Protein AF-A0A3M6TF50-F1 (afdb_monomer)

Radius of gyration: 15.39 Å; Cα contacts (8 Å, |Δi|>4): 229; chains: 1; bounding box: 36×43×37 Å

Mean predicted aligned error: 10.23 Å

pLDDT: mean 73.66, std 21.66, range [27.3, 96.19]

Solvent-accessible surface area (backbone atoms only — not comparable to full-atom values): 9732 Å² total; per-residue (Å²): 133,80,72,39,38,30,34,47,45,63,43,82,95,41,46,70,60,48,55,54,50,47,56,54,47,44,70,70,72,49,37,46,78,39,39,53,55,54,32,55,77,69,71,54,54,70,64,50,34,67,72,65,67,27,41,28,31,40,35,46,53,44,74,64,43,50,46,27,29,75,71,46,35,68,50,78,48,66,45,97,89,70,43,72,28,68,46,48,13,39,56,52,36,53,61,70,64,49,89,47,76,68,60,66,63,26,51,46,49,34,24,68,47,79,70,69,70,71,86,70,68,78,82,77,93,63,98,83,62,96,72,71,52,73,38,83,60,69,90,87,62,91,66,92,70,66,70,56,66,69,60,48,48,49,49,53,52,51,56,73,67,37,76,122

Sequence (164 aa):
MADKTTLLLFTKDQEENAEKLRTVLESEGEVFVLDLADIAIRGLSLKDEIRTGCDCTVLICSSEATRLINEEESYVFVTKGGQEVNFDGKVISNVLKEDDGKLRRKIIPVSFVELPSVLHGAGTRRKDRQSAISFEINQGEVTEVMLEGDILQSLIDAIKTVYK

Organism: Pocillopora damicornis (NCBI:txid46731)

Foldseek 3Di:
DAAFEEEEADDPVCQVVSVVLQVVQVVVVRYDYDYQQNCVVVVHDPLCCLPPVGLAYEYADDPVLVCCLVVQHKDWDAHPVRGIGIPGSVSVNVSVPPPPVLSVLRYAYEYQDPDDCVVVPDDDDPVDDPDHQYQHDDPPPPPDDDSPVVSSVVVSVSSVPRDD

Secondary structure (DSSP, 8-state):
-PPEEEEEE--GGGHHHHHHHHHHHHHTSSEEEEEHHHHHHHT--HHHIIIII-SEEEEEE-HHHHHHHHTT-EEEEE-TTS-EEEEEHHHHHHHHHS--TTGGGTEEEEESS---GGGG-SS---TT----EE----TT--SS--S-HHHHHHHHHHHHH---

Nearest PDB structures (foldseek):
  3s5p-assembly1_A  TM=6.385E-01  e=1.322E-01  Giardia lamblia ATCC 50803
  5v56-assembly1_B  TM=4.578E-01  e=8.383E-02  Homo sapiens
  5w6m-assembly1_A  TM=4.028E-01  e=5.528E-01  Homo sapiens
  9c9r-assembly1_B  TM=4.106E-01  e=6.296E-01  Thermochaetoides thermophila
  8a7s-assembly1_A  TM=2.466E-01  e=3.201E+00  Chloroflexus aurantiacus J-10-fl

Structure (mmCIF, N/CA/C/O backbone):
data_AF-A0A3M6TF50-F1
#
_entry.id   AF-A0A3M6TF50-F1
#
loop_
_atom_site.group_PDB
_atom_site.id
_atom_site.type_symbol
_atom_site.label_atom_id
_atom_site.label_alt_id
_atom_site.label_comp_id
_atom_site.label_asym_id
_atom_site.label_entity_id
_atom_site.label_seq_id
_atom_site.pdbx_PDB_ins_code
_atom_site.Cartn_x
_atom_site.Cartn_y
_atom_site.Cartn_z
_atom_site.occupancy
_atom_site.B_iso_or_equiv
_atom_site.auth_seq_id
_atom_site.auth_comp_id
_atom_site.auth_asym_id
_atom_site.auth_atom_id
_atom_site.pdbx_PDB_model_num
ATOM 1 N N . MET A 1 1 ? 4.826 -9.858 -20.966 1.00 53.28 1 MET A N 1
ATOM 2 C CA . MET A 1 1 ? 3.999 -10.149 -19.775 1.00 53.28 1 MET A CA 1
ATOM 3 C C . MET A 1 1 ? 2.877 -9.118 -19.739 1.00 53.28 1 MET A C 1
ATOM 5 O O . MET A 1 1 ? 2.977 -8.156 -20.485 1.00 53.28 1 MET A O 1
ATOM 9 N N . ALA A 1 2 ? 1.778 -9.350 -19.018 1.00 63.25 2 ALA A N 1
ATOM 10 C CA . ALA A 1 2 ? 0.761 -8.307 -18.843 1.00 63.25 2 ALA A CA 1
ATOM 11 C C . ALA A 1 2 ? 1.215 -7.361 -17.725 1.00 63.25 2 ALA A C 1
ATOM 13 O O . ALA A 1 2 ? 1.709 -7.857 -16.709 1.00 63.25 2 ALA A O 1
ATOM 14 N N . ASP A 1 3 ? 1.048 -6.053 -17.919 1.00 81.62 3 ASP A N 1
ATOM 15 C CA . ASP A 1 3 ? 1.389 -5.038 -16.918 1.00 81.62 3 ASP A CA 1
ATOM 16 C C . ASP A 1 3 ? 0.657 -5.328 -15.601 1.00 81.62 3 ASP A C 1
ATOM 18 O O . ASP A 1 3 ? -0.542 -5.626 -15.595 1.00 81.62 3 ASP A O 1
ATOM 22 N N . LYS A 1 4 ? 1.383 -5.272 -14.480 1.00 87.38 4 LYS A N 1
ATOM 23 C CA . LYS A 1 4 ? 0.836 -5.532 -13.144 1.00 87.38 4 LYS A CA 1
ATOM 24 C C . LYS A 1 4 ? 0.404 -4.234 -12.491 1.00 87.38 4 LYS A C 1
ATOM 26 O O . LYS A 1 4 ? 1.224 -3.346 -12.281 1.00 87.38 4 LYS A O 1
ATOM 31 N N . THR A 1 5 ? -0.865 -4.148 -12.108 1.00 92.94 5 THR A N 1
ATOM 32 C CA . THR A 1 5 ? -1.366 -3.020 -11.319 1.00 92.94 5 THR A CA 1
ATOM 33 C C . THR A 1 5 ? -1.137 -3.299 -9.836 1.00 92.94 5 THR A C 1
ATOM 35 O O . THR A 1 5 ? -1.715 -4.234 -9.278 1.00 92.94 5 THR A O 1
ATOM 38 N N . THR A 1 6 ? -0.301 -2.491 -9.191 1.00 93.25 6 THR A N 1
ATOM 39 C CA . THR A 1 6 ? 0.085 -2.654 -7.786 1.00 93.25 6 THR A CA 1
ATOM 40 C C . THR A 1 6 ? -0.399 -1.471 -6.964 1.00 93.25 6 THR A C 1
ATOM 42 O O . THR A 1 6 ? -0.041 -0.331 -7.239 1.00 93.25 6 THR A O 1
ATOM 45 N N . LEU A 1 7 ? -1.173 -1.750 -5.918 1.00 95.56 7 LEU A N 1
ATOM 46 C CA . LEU A 1 7 ? -1.557 -0.759 -4.920 1.00 95.56 7 LEU A CA 1
ATOM 47 C C . LEU A 1 7 ? -0.447 -0.604 -3.881 1.00 95.56 7 LEU A C 1
ATOM 49 O O . LEU A 1 7 ? -0.055 -1.587 -3.260 1.00 95.56 7 LEU A O 1
ATOM 53 N N . LEU A 1 8 ? 0.020 0.615 -3.650 1.00 95.56 8 LEU A N 1
ATOM 54 C CA . LEU A 1 8 ? 0.977 0.966 -2.615 1.00 95.56 8 LEU A CA 1
ATOM 55 C C . LEU A 1 8 ? 0.248 1.642 -1.448 1.00 95.56 8 LEU A C 1
ATOM 57 O O . LEU A 1 8 ? -0.280 2.747 -1.574 1.00 95.56 8 LEU A O 1
ATOM 61 N N . LEU A 1 9 ? 0.219 0.967 -0.300 1.00 94.19 9 LEU A N 1
ATOM 62 C CA . LEU A 1 9 ? -0.380 1.463 0.936 1.00 94.19 9 LEU A CA 1
ATOM 63 C C . LEU A 1 9 ? 0.707 1.933 1.894 1.00 94.19 9 LEU A C 1
ATOM 65 O O . LEU A 1 9 ? 1.619 1.175 2.221 1.00 94.19 9 LEU A O 1
ATOM 69 N N . PHE A 1 10 ? 0.582 3.167 2.376 1.00 94.38 10 PHE A N 1
ATOM 70 C CA . PHE A 1 10 ? 1.537 3.771 3.297 1.00 94.38 10 PHE A CA 1
ATOM 71 C C . PHE A 1 10 ? 0.869 4.814 4.196 1.00 94.38 10 PHE A C 1
ATOM 73 O O . PHE A 1 10 ? -0.131 5.431 3.828 1.00 94.38 10 PHE A O 1
ATOM 80 N N . THR A 1 11 ? 1.445 5.020 5.376 1.00 93.56 11 THR A N 1
ATOM 81 C CA . THR A 1 11 ? 1.114 6.115 6.294 1.00 93.56 11 THR A CA 1
ATOM 82 C C . THR A 1 11 ? 2.054 7.301 6.080 1.00 93.56 11 THR A C 1
ATOM 84 O O . THR A 1 11 ? 3.114 7.162 5.470 1.00 93.56 11 THR A O 1
ATOM 87 N N . LYS A 1 12 ? 1.688 8.486 6.586 1.00 94.44 12 LYS A N 1
ATOM 88 C CA . LYS A 1 12 ? 2.438 9.736 6.358 1.00 94.44 12 LYS A CA 1
ATOM 89 C C . LYS A 1 12 ? 3.926 9.640 6.708 1.00 94.44 12 LYS A C 1
ATOM 91 O O . LYS A 1 12 ? 4.749 10.214 6.002 1.00 94.44 12 LYS A O 1
ATOM 96 N N . ASP A 1 13 ? 4.277 8.913 7.766 1.00 90.00 13 ASP A N 1
ATOM 97 C CA . ASP A 1 13 ? 5.665 8.704 8.195 1.00 90.00 13 ASP A CA 1
ATOM 98 C C . ASP A 1 13 ? 6.512 7.907 7.186 1.00 90.00 13 ASP A C 1
ATOM 100 O O . ASP A 1 13 ? 7.735 7.963 7.244 1.00 90.00 13 ASP A O 1
ATOM 104 N N . GLN A 1 14 ? 5.878 7.201 6.245 1.00 90.12 14 GLN A N 1
ATOM 105 C CA . GLN A 1 14 ? 6.531 6.390 5.212 1.00 90.12 14 GLN A CA 1
ATOM 106 C C . GLN A 1 14 ? 6.456 7.001 3.811 1.00 90.12 14 GLN A C 1
ATOM 108 O O . GLN A 1 14 ? 6.871 6.367 2.844 1.00 90.12 14 GLN A O 1
ATOM 113 N N . GLU A 1 15 ? 5.952 8.226 3.674 1.00 92.06 15 GLU A N 1
ATOM 114 C CA . GLU A 1 15 ? 5.730 8.856 2.371 1.00 92.06 15 GLU A CA 1
ATOM 115 C C . GLU A 1 15 ? 7.000 8.940 1.511 1.00 92.06 15 GLU A C 1
ATOM 117 O O . GLU A 1 15 ? 6.964 8.620 0.329 1.00 92.06 15 GLU A O 1
ATOM 122 N N . GLU A 1 16 ? 8.144 9.309 2.092 1.00 88.88 16 GLU A N 1
ATOM 123 C CA . GLU A 1 16 ? 9.403 9.378 1.338 1.00 88.88 16 GLU A CA 1
ATOM 124 C C . GLU A 1 16 ? 9.850 7.999 0.827 1.00 88.88 16 GLU A C 1
ATOM 126 O O . GLU A 1 16 ? 10.322 7.870 -0.304 1.00 88.88 16 GLU A O 1
ATOM 131 N N . ASN A 1 17 ? 9.673 6.954 1.637 1.00 87.12 17 ASN A N 1
ATOM 132 C CA . ASN A 1 17 ? 9.980 5.584 1.233 1.00 87.12 17 ASN A CA 1
ATOM 133 C C . ASN A 1 17 ? 9.004 5.094 0.155 1.00 87.12 17 ASN A C 1
ATOM 135 O O . ASN A 1 17 ? 9.417 4.406 -0.778 1.00 87.12 17 ASN A O 1
ATOM 139 N N . ALA A 1 18 ? 7.733 5.493 0.243 1.00 90.75 18 ALA A N 1
ATOM 140 C CA . ALA A 1 18 ? 6.722 5.198 -0.763 1.00 90.75 18 ALA A CA 1
ATOM 141 C C . ALA A 1 18 ? 7.051 5.849 -2.116 1.00 90.75 18 ALA A C 1
ATOM 143 O O . ALA A 1 18 ? 6.992 5.172 -3.139 1.00 90.75 18 ALA A O 1
ATOM 144 N N . GLU A 1 19 ? 7.467 7.120 -2.132 1.00 89.94 19 GLU A N 1
ATOM 145 C CA . GLU A 1 19 ? 7.886 7.831 -3.352 1.00 89.94 19 GLU A CA 1
ATOM 146 C C . GLU A 1 19 ? 9.091 7.157 -4.026 1.00 89.94 19 GLU A C 1
ATOM 148 O O . GLU A 1 19 ? 9.101 6.941 -5.244 1.00 89.94 19 GLU A O 1
ATOM 153 N N . LYS A 1 20 ? 10.099 6.774 -3.230 1.00 86.94 20 LYS A N 1
ATOM 154 C CA . LYS A 1 20 ? 11.276 6.042 -3.722 1.00 86.94 20 LYS A CA 1
ATOM 155 C C . LYS A 1 20 ? 10.880 4.686 -4.295 1.00 86.94 20 LYS A C 1
ATOM 157 O O . LYS A 1 20 ? 11.264 4.366 -5.417 1.00 86.94 20 LYS A O 1
ATOM 162 N N . LEU A 1 21 ? 10.082 3.910 -3.559 1.00 86.62 21 LEU A N 1
ATOM 163 C CA . LEU A 1 21 ? 9.646 2.590 -4.004 1.00 86.62 21 LEU A CA 1
ATOM 164 C C . LEU A 1 21 ? 8.789 2.674 -5.272 1.00 86.62 21 LEU A C 1
ATOM 166 O O . LEU A 1 21 ? 9.008 1.897 -6.196 1.00 86.62 21 LEU A O 1
ATOM 170 N N . ARG A 1 22 ? 7.868 3.642 -5.352 1.00 90.44 22 ARG A N 1
ATOM 171 C CA . ARG A 1 22 ? 7.071 3.909 -6.556 1.00 90.44 22 ARG A CA 1
ATOM 172 C C . ARG A 1 22 ? 7.966 4.149 -7.767 1.00 90.44 22 ARG A C 1
ATOM 174 O O . ARG A 1 22 ? 7.804 3.468 -8.773 1.00 90.44 22 ARG A O 1
ATOM 181 N N . THR A 1 23 ? 8.937 5.055 -7.636 1.00 87.88 23 THR A N 1
ATOM 182 C CA . THR A 1 23 ? 9.879 5.398 -8.715 1.00 87.88 23 THR A CA 1
ATOM 183 C C . THR A 1 23 ? 10.605 4.157 -9.229 1.00 87.88 23 THR A C 1
ATO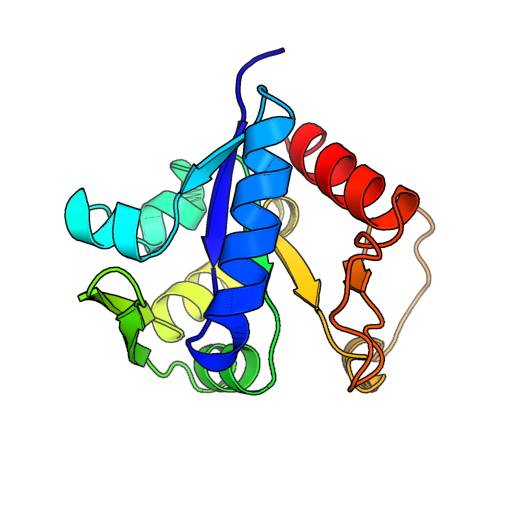M 185 O O . THR A 1 23 ? 10.713 3.955 -10.436 1.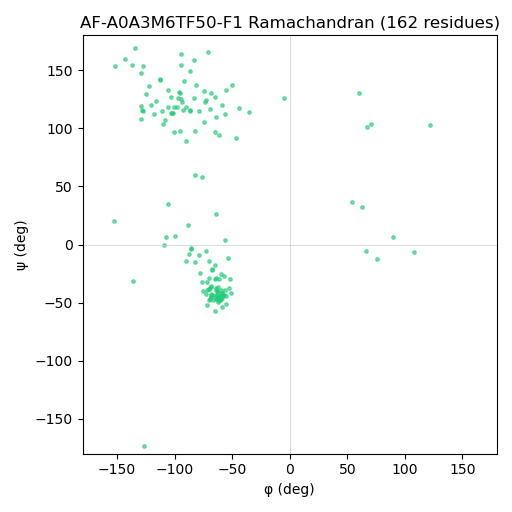00 87.88 23 THR A O 1
ATOM 188 N N . VAL A 1 24 ? 11.074 3.302 -8.318 1.00 84.50 24 VAL A N 1
ATOM 189 C CA . VAL A 1 24 ? 11.794 2.085 -8.697 1.00 84.50 24 VAL A CA 1
ATOM 190 C C . VAL A 1 24 ? 10.868 1.069 -9.372 1.00 84.50 24 VAL A C 1
ATOM 192 O O . VAL A 1 24 ? 11.208 0.562 -10.437 1.00 84.50 24 VAL A O 1
ATOM 195 N N . LEU A 1 25 ? 9.683 0.811 -8.812 1.00 85.50 25 LEU A N 1
ATOM 196 C CA . LEU A 1 25 ? 8.716 -0.121 -9.401 1.00 85.50 25 LEU A CA 1
ATOM 197 C C . LEU A 1 25 ? 8.282 0.312 -10.806 1.00 85.50 25 LEU A C 1
ATOM 199 O O . LEU A 1 25 ? 8.232 -0.514 -11.712 1.00 85.50 25 LEU A O 1
ATOM 203 N N . GLU A 1 26 ? 8.004 1.600 -11.006 1.00 86.25 26 GLU A N 1
ATOM 204 C CA . GLU A 1 26 ? 7.610 2.129 -12.315 1.00 86.25 26 GLU A CA 1
ATOM 205 C C . GLU A 1 26 ? 8.782 2.117 -13.318 1.00 86.25 26 GLU A C 1
ATOM 207 O O . GLU A 1 26 ? 8.559 1.940 -14.517 1.00 86.25 26 GLU A O 1
ATOM 212 N N . SER A 1 27 ? 10.036 2.235 -12.854 1.00 82.81 27 SER A N 1
ATOM 213 C CA . SER A 1 27 ? 11.224 2.185 -13.724 1.00 82.81 27 SER A CA 1
ATOM 214 C C . SER A 1 27 ? 11.473 0.816 -14.370 1.00 82.81 27 SER A C 1
ATOM 216 O O . SER A 1 27 ? 12.083 0.752 -15.437 1.00 82.81 27 SER A O 1
ATOM 218 N N . GLU A 1 28 ? 10.936 -0.262 -13.789 1.00 76.75 28 GLU A N 1
ATOM 219 C CA . GLU A 1 28 ? 10.962 -1.612 -14.372 1.00 76.75 28 GLU A CA 1
ATOM 220 C C . GLU A 1 28 ? 10.061 -1.746 -15.615 1.00 76.75 28 GLU A C 1
ATOM 222 O O . GLU A 1 28 ? 10.155 -2.728 -16.350 1.00 76.75 28 GLU A O 1
ATOM 227 N N . GLY A 1 29 ? 9.160 -0.786 -15.857 1.00 75.00 29 GLY A N 1
ATOM 228 C CA . GLY A 1 29 ? 8.320 -0.706 -17.057 1.00 75.00 29 GLY A CA 1
ATOM 229 C C . GLY A 1 29 ? 7.140 -1.685 -17.127 1.00 75.00 29 GLY A C 1
ATOM 230 O O . GLY A 1 29 ? 6.259 -1.492 -17.958 1.00 75.00 29 GLY A O 1
ATOM 231 N N . GLU A 1 30 ? 7.083 -2.701 -16.262 1.00 82.75 30 GLU A N 1
ATOM 232 C CA . GLU A 1 30 ? 6.014 -3.721 -16.235 1.00 82.75 30 GLU A CA 1
ATOM 233 C C . GLU A 1 30 ? 5.075 -3.601 -15.015 1.00 82.75 30 GLU A C 1
ATOM 235 O O . GLU A 1 30 ? 4.152 -4.406 -14.852 1.00 82.75 30 GLU A O 1
ATOM 240 N N . VAL A 1 31 ? 5.310 -2.624 -14.131 1.00 87.75 31 VAL A N 1
ATOM 241 C CA . VAL A 1 31 ? 4.515 -2.396 -12.916 1.00 87.75 31 VAL A CA 1
ATOM 242 C C . VAL A 1 31 ? 3.908 -1.000 -12.952 1.00 87.75 31 VAL A C 1
ATOM 244 O O . VAL A 1 31 ? 4.614 0.004 -12.979 1.00 87.75 31 VAL A O 1
ATOM 247 N N . PHE A 1 32 ? 2.581 -0.942 -12.909 1.00 91.62 32 PHE A N 1
ATOM 248 C CA . PHE A 1 32 ? 1.825 0.293 -12.767 1.00 91.62 32 PHE A CA 1
ATOM 249 C C . PHE A 1 32 ? 1.429 0.480 -11.304 1.00 91.62 32 PHE A C 1
ATOM 251 O O . PHE A 1 32 ? 0.715 -0.356 -10.742 1.00 91.62 32 PHE A O 1
ATOM 258 N N . VAL A 1 33 ? 1.894 1.560 -10.677 1.00 94.06 33 VAL A N 1
ATOM 259 C CA . VAL A 1 33 ? 1.656 1.817 -9.254 1.00 94.06 33 VAL A CA 1
ATOM 260 C C . VAL A 1 33 ? 0.457 2.745 -9.068 1.00 94.06 33 VAL A C 1
ATOM 262 O O . VAL A 1 33 ? 0.353 3.800 -9.692 1.00 94.06 33 VAL A O 1
ATOM 265 N N . LEU A 1 34 ? -0.446 2.341 -8.179 1.00 95.75 34 LEU A N 1
ATOM 266 C CA . LEU A 1 34 ? -1.527 3.154 -7.633 1.00 95.75 34 LEU A CA 1
ATOM 267 C C . LEU A 1 34 ? -1.262 3.390 -6.152 1.00 95.75 34 LEU A C 1
ATOM 269 O O . LEU A 1 34 ? -0.847 2.469 -5.459 1.00 95.75 34 LEU A O 1
ATOM 273 N N . ASP A 1 35 ? -1.557 4.576 -5.641 1.00 95.38 35 ASP A N 1
ATOM 274 C CA . ASP A 1 35 ? -1.552 4.852 -4.204 1.00 95.38 35 ASP A CA 1
ATOM 275 C C . ASP A 1 35 ? -2.881 5.463 -3.720 1.00 95.38 35 ASP A C 1
ATOM 277 O O . ASP A 1 35 ? -3.869 5.547 -4.455 1.00 95.38 35 ASP A O 1
ATOM 281 N N . LEU A 1 36 ? -2.933 5.871 -2.449 1.00 95.12 36 LEU A N 1
ATOM 282 C CA . LEU A 1 36 ? -4.127 6.485 -1.863 1.00 95.12 36 LEU A CA 1
ATOM 283 C C . LEU A 1 36 ? -4.498 7.827 -2.518 1.00 95.12 36 LEU A C 1
ATOM 285 O O . LEU A 1 36 ? -5.682 8.165 -2.556 1.00 95.12 36 LEU A O 1
ATOM 289 N N . ALA A 1 37 ? -3.527 8.579 -3.047 1.00 94.31 37 ALA A N 1
ATOM 290 C CA . ALA A 1 37 ? -3.801 9.820 -3.768 1.00 94.31 37 ALA A CA 1
ATOM 291 C C . ALA A 1 37 ? -4.421 9.518 -5.133 1.00 94.31 37 ALA A C 1
ATOM 293 O O . ALA A 1 37 ? -5.417 10.141 -5.501 1.00 94.31 37 ALA A O 1
ATOM 294 N N . ASP A 1 38 ? -3.903 8.513 -5.843 1.00 94.88 38 ASP A N 1
ATOM 295 C CA . ASP A 1 38 ? -4.506 8.016 -7.081 1.00 94.88 38 ASP A CA 1
ATOM 296 C C . ASP A 1 38 ? -5.954 7.544 -6.862 1.00 94.88 38 ASP A C 1
ATOM 298 O O . ASP A 1 38 ? -6.838 7.888 -7.649 1.00 94.88 38 ASP A O 1
ATOM 302 N N . ILE A 1 39 ? -6.219 6.804 -5.777 1.00 94.12 39 ILE A N 1
ATOM 303 C CA . ILE A 1 39 ? -7.572 6.363 -5.399 1.00 94.12 39 ILE A CA 1
ATOM 304 C C . ILE A 1 39 ? -8.491 7.563 -5.153 1.00 94.12 39 ILE A C 1
ATOM 306 O O . ILE A 1 39 ? -9.597 7.601 -5.696 1.00 94.12 39 ILE A O 1
ATOM 310 N N . ALA A 1 40 ? -8.036 8.548 -4.374 1.00 91.25 40 ALA A N 1
ATOM 311 C CA . ALA A 1 40 ? -8.819 9.737 -4.047 1.00 91.25 40 ALA A CA 1
ATOM 312 C C . ALA A 1 40 ? -9.153 10.566 -5.298 1.00 91.25 40 ALA A C 1
ATOM 314 O O . ALA A 1 40 ? -10.312 10.917 -5.514 1.00 91.25 40 ALA A O 1
ATOM 315 N N . ILE A 1 41 ? -8.164 10.818 -6.162 1.00 92.88 41 ILE A N 1
ATOM 316 C CA . ILE A 1 41 ? -8.335 11.584 -7.407 1.00 92.88 41 ILE A CA 1
ATOM 317 C C . ILE A 1 41 ? -9.310 10.886 -8.359 1.00 92.88 41 ILE A C 1
ATOM 319 O O . ILE A 1 41 ? -10.129 11.538 -9.007 1.00 92.88 41 ILE A O 1
ATOM 323 N N . ARG A 1 42 ? -9.219 9.557 -8.463 1.00 92.88 42 ARG A N 1
ATOM 324 C CA . ARG A 1 42 ? -10.033 8.759 -9.390 1.00 92.88 42 ARG A CA 1
ATOM 325 C C . ARG A 1 42 ? -11.395 8.366 -8.810 1.00 92.88 42 ARG A C 1
ATOM 327 O O . ARG A 1 42 ? -12.191 7.761 -9.523 1.00 92.88 42 ARG A O 1
ATOM 334 N N . GLY A 1 43 ? -11.670 8.695 -7.545 1.00 92.25 43 GLY A N 1
ATOM 335 C CA . GLY A 1 43 ? -12.906 8.319 -6.857 1.00 92.25 43 GLY A CA 1
ATOM 336 C C . GLY A 1 43 ? -13.079 6.804 -6.711 1.00 92.25 43 GLY A C 1
ATOM 337 O O . GLY A 1 43 ? -14.201 6.304 -6.787 1.00 92.25 43 GLY A O 1
ATOM 338 N N . LEU A 1 44 ? -11.974 6.068 -6.561 1.00 94.06 44 LEU A N 1
ATOM 339 C CA . LEU A 1 44 ? -11.980 4.611 -6.443 1.00 94.06 44 LEU A CA 1
ATOM 340 C C . LEU A 1 44 ? -12.273 4.172 -5.003 1.00 94.06 44 LEU A C 1
ATOM 342 O O . LEU A 1 44 ? -12.085 4.910 -4.037 1.00 94.06 44 LEU A O 1
ATOM 346 N N . SER A 1 45 ? -12.724 2.931 -4.855 1.00 94.75 45 SER A N 1
ATOM 347 C CA . SER A 1 45 ? -12.989 2.314 -3.556 1.00 94.75 45 SER A CA 1
ATOM 348 C C . SER A 1 45 ? -11.752 1.556 -3.090 1.00 94.75 45 SER A C 1
ATOM 350 O O . SER A 1 45 ? -11.386 0.547 -3.690 1.00 94.75 45 SER A O 1
ATOM 352 N N . LEU A 1 46 ? -11.136 1.991 -1.984 1.00 94.50 46 LEU A N 1
ATOM 353 C CA . LEU A 1 46 ? -9.973 1.308 -1.395 1.00 94.50 46 LEU A CA 1
ATOM 354 C C . LEU A 1 46 ? -10.234 -0.192 -1.189 1.00 94.50 46 LEU A C 1
ATOM 356 O O . LEU A 1 46 ? -9.388 -1.031 -1.487 1.00 94.50 46 LEU A O 1
ATOM 360 N N . LYS A 1 47 ? -11.439 -0.533 -0.724 1.00 92.94 47 LYS A N 1
ATOM 361 C CA . LYS A 1 47 ? -11.869 -1.918 -0.528 1.00 92.94 47 LYS A CA 1
ATOM 362 C C . LYS A 1 47 ? -11.826 -2.715 -1.834 1.00 92.94 47 LYS A C 1
ATOM 364 O O . LYS A 1 47 ? -11.331 -3.842 -1.843 1.00 92.94 47 LYS A O 1
ATOM 369 N N . ASP A 1 48 ? -12.354 -2.152 -2.915 1.00 92.56 48 ASP A N 1
ATOM 370 C CA . ASP A 1 48 ? -12.477 -2.853 -4.194 1.00 92.56 48 ASP A CA 1
ATOM 371 C C . ASP A 1 48 ? -11.132 -2.947 -4.917 1.00 92.56 48 ASP A C 1
ATOM 373 O O . ASP A 1 48 ? -10.849 -3.976 -5.541 1.00 92.56 48 ASP A O 1
ATOM 377 N N . GLU A 1 49 ? -10.268 -1.942 -4.750 1.00 93.44 49 GLU A N 1
ATOM 378 C CA . GLU A 1 49 ? -8.898 -1.954 -5.263 1.00 93.44 49 GLU A CA 1
ATOM 379 C C . GLU A 1 49 ? -8.050 -3.048 -4.610 1.00 93.44 49 GLU A C 1
ATOM 381 O O . GLU A 1 49 ? -7.438 -3.841 -5.327 1.00 93.44 49 GLU A O 1
ATOM 386 N N . ILE A 1 50 ? -8.086 -3.179 -3.276 1.00 89.44 50 ILE A N 1
ATOM 387 C CA . ILE A 1 50 ? -7.362 -4.254 -2.572 1.00 89.44 50 ILE A CA 1
ATOM 388 C C . ILE A 1 50 ? -7.895 -5.634 -3.003 1.00 89.44 50 ILE A C 1
ATOM 390 O O . ILE A 1 50 ? -7.131 -6.568 -3.272 1.00 89.44 50 ILE A O 1
ATOM 394 N N . ARG A 1 51 ? -9.223 -5.791 -3.095 1.00 87.81 51 ARG A N 1
ATOM 395 C CA . ARG A 1 51 ? -9.840 -7.090 -3.408 1.00 87.81 51 ARG A CA 1
ATOM 396 C C . ARG A 1 51 ? -9.630 -7.514 -4.853 1.00 87.81 51 ARG A C 1
ATOM 398 O O . ARG A 1 51 ? -9.203 -8.638 -5.114 1.00 87.81 51 ARG A O 1
ATOM 405 N N . THR A 1 52 ? -9.959 -6.638 -5.793 1.00 87.00 52 THR A N 1
ATOM 406 C CA . THR A 1 52 ? -10.195 -7.020 -7.193 1.00 87.00 52 THR A CA 1
ATOM 407 C C . THR A 1 52 ? -9.561 -6.093 -8.218 1.00 87.00 52 THR A C 1
ATOM 409 O O . THR A 1 52 ? -9.174 -6.579 -9.283 1.00 87.00 52 THR A O 1
ATOM 412 N N . GLY A 1 53 ? -9.439 -4.799 -7.918 1.00 87.94 53 GLY A N 1
ATOM 413 C CA . GLY A 1 53 ? -8.907 -3.814 -8.858 1.00 87.94 53 GLY A CA 1
ATOM 414 C C . GLY A 1 53 ? -7.443 -4.093 -9.177 1.00 87.94 53 GLY A C 1
ATOM 415 O O . GLY A 1 53 ? -7.104 -4.399 -10.324 1.00 87.94 53 GLY A O 1
ATOM 416 N N . CYS A 1 54 ? -6.609 -4.137 -8.140 1.00 90.44 54 CYS A N 1
ATOM 417 C CA . CYS A 1 54 ? -5.173 -4.347 -8.265 1.00 90.44 54 CYS A CA 1
ATOM 418 C C . CYS A 1 54 ? -4.796 -5.836 -8.295 1.00 90.44 54 CYS A C 1
ATOM 420 O O . CYS A 1 54 ? -5.452 -6.685 -7.681 1.00 90.44 54 CYS A O 1
ATOM 422 N N . ASP A 1 55 ? -3.719 -6.165 -9.006 1.00 90.19 55 ASP A N 1
ATOM 423 C CA . ASP A 1 55 ? -3.112 -7.499 -9.019 1.00 90.19 55 ASP A CA 1
ATOM 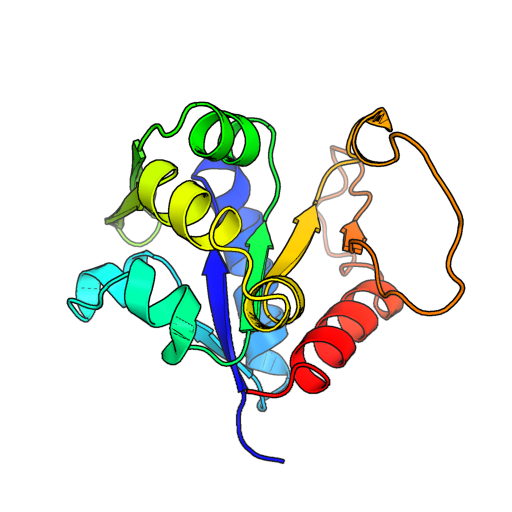424 C C . ASP A 1 55 ? -2.394 -7.788 -7.701 1.00 90.19 55 ASP A C 1
ATOM 426 O O . ASP A 1 55 ? -2.485 -8.897 -7.179 1.00 90.19 55 ASP A O 1
ATOM 430 N N . CYS A 1 56 ? -1.728 -6.773 -7.149 1.00 87.50 56 CYS A N 1
ATOM 431 C CA . CYS A 1 56 ? -0.938 -6.849 -5.928 1.00 87.50 56 CYS A CA 1
ATOM 432 C C . CYS A 1 56 ? -1.207 -5.630 -5.037 1.00 87.50 56 CYS A C 1
ATOM 434 O O . CYS A 1 56 ? -1.576 -4.556 -5.511 1.00 87.50 56 CYS A O 1
ATOM 436 N N . THR A 1 57 ? -1.009 -5.780 -3.733 1.00 89.25 57 THR A N 1
ATOM 437 C CA . THR A 1 57 ? -0.999 -4.685 -2.766 1.00 89.25 57 THR A CA 1
ATOM 438 C C . THR A 1 57 ? 0.287 -4.759 -1.959 1.00 89.25 57 THR A C 1
ATOM 440 O O . THR A 1 57 ? 0.504 -5.708 -1.213 1.00 89.25 57 THR A O 1
ATOM 443 N N . VAL A 1 58 ? 1.146 -3.760 -2.096 1.00 90.25 58 VAL A N 1
ATOM 444 C CA . VAL A 1 58 ? 2.316 -3.576 -1.244 1.00 90.25 58 VAL A CA 1
ATOM 445 C C . VAL A 1 58 ? 1.902 -2.715 -0.058 1.00 90.25 58 VAL A C 1
ATOM 447 O O . VAL A 1 58 ? 1.485 -1.572 -0.232 1.00 90.25 58 VAL A O 1
ATOM 450 N N . LEU A 1 59 ? 2.000 -3.265 1.150 1.00 87.69 59 LEU A N 1
ATOM 451 C CA . LEU A 1 59 ? 1.755 -2.531 2.388 1.00 87.69 59 LEU A CA 1
ATOM 452 C C . LEU A 1 59 ? 3.095 -2.160 3.011 1.00 87.69 59 LEU A C 1
ATOM 454 O O . LEU A 1 59 ? 3.809 -3.046 3.480 1.00 87.69 59 LEU A O 1
ATOM 458 N N . ILE A 1 60 ? 3.412 -0.867 3.057 1.00 88.94 60 ILE A N 1
ATOM 459 C CA . ILE A 1 60 ? 4.561 -0.386 3.817 1.00 88.94 60 ILE A CA 1
ATOM 460 C C . ILE A 1 60 ? 4.198 -0.424 5.304 1.00 88.94 60 ILE A C 1
ATOM 462 O O . ILE A 1 60 ? 3.418 0.383 5.810 1.00 88.94 60 ILE A O 1
ATOM 466 N N . CYS A 1 61 ? 4.753 -1.407 5.999 1.00 80.25 61 CYS A N 1
ATOM 467 C CA . CYS A 1 61 ? 4.605 -1.619 7.421 1.00 80.25 61 CYS A CA 1
ATOM 468 C C . CYS A 1 61 ? 5.409 -0.575 8.203 1.00 80.25 61 CYS A C 1
ATOM 470 O O . CYS A 1 61 ? 6.626 -0.468 8.073 1.00 80.25 61 CYS A O 1
ATOM 472 N N . SER A 1 62 ? 4.713 0.140 9.080 1.00 81.25 62 SER A N 1
ATOM 473 C CA . SER A 1 62 ? 5.279 0.974 10.137 1.00 81.25 62 SER A CA 1
ATOM 474 C C . SER A 1 62 ? 4.523 0.716 11.441 1.00 81.25 62 SER A C 1
ATOM 476 O O . SER A 1 62 ? 3.468 0.065 11.446 1.00 81.25 62 SER A O 1
ATOM 478 N N . SER A 1 63 ? 5.040 1.227 12.561 1.00 80.50 63 SER A N 1
ATOM 479 C CA . SER A 1 63 ? 4.311 1.201 13.836 1.00 80.50 63 SER A CA 1
ATOM 480 C C . SER A 1 63 ? 2.940 1.868 13.705 1.00 80.50 63 SER A C 1
ATOM 482 O O . SER A 1 63 ? 1.958 1.339 14.221 1.00 80.50 63 SER A O 1
ATOM 484 N N . GLU A 1 64 ? 2.856 2.970 12.954 1.00 85.81 64 GLU A N 1
ATOM 485 C CA . GLU A 1 64 ? 1.609 3.705 12.736 1.00 85.81 64 GLU A CA 1
ATOM 486 C C . GLU A 1 64 ? 0.634 2.915 11.856 1.00 85.81 64 GLU A C 1
ATOM 488 O O . GLU A 1 64 ? -0.514 2.715 12.246 1.00 85.81 64 GLU A O 1
ATOM 493 N N . ALA A 1 65 ? 1.089 2.371 10.721 1.00 83.88 6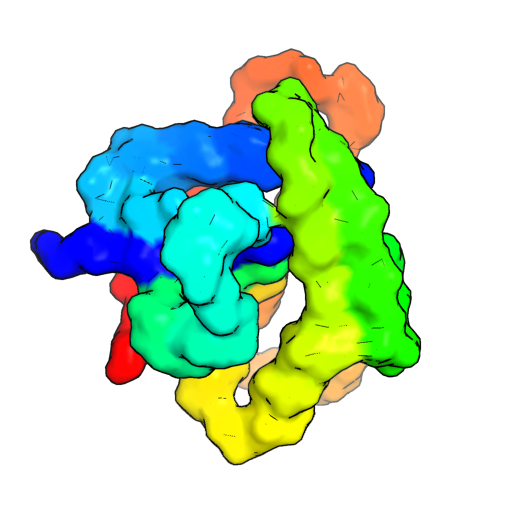5 ALA A N 1
ATOM 494 C CA . ALA A 1 65 ? 0.245 1.545 9.854 1.00 83.88 65 ALA A CA 1
ATOM 495 C C . ALA A 1 65 ? -0.309 0.324 10.607 1.00 83.88 65 ALA A C 1
ATOM 497 O O . ALA A 1 65 ? -1.489 -0.010 10.498 1.00 83.88 65 ALA A O 1
ATOM 498 N N . THR A 1 66 ? 0.536 -0.317 11.418 1.00 81.06 66 THR A N 1
ATOM 499 C CA . THR A 1 66 ? 0.155 -1.470 12.243 1.00 81.06 66 THR A CA 1
ATOM 500 C C . THR A 1 66 ? -0.888 -1.085 13.288 1.00 81.06 66 THR A C 1
ATOM 502 O O . THR A 1 66 ? -1.882 -1.796 13.446 1.00 81.06 66 THR A O 1
ATOM 505 N N . ARG A 1 67 ? -0.681 0.040 13.985 1.00 85.56 67 ARG A N 1
ATOM 506 C CA . ARG A 1 67 ? -1.616 0.567 14.983 1.00 85.56 67 ARG A CA 1
ATOM 507 C C . ARG A 1 67 ? -2.980 0.845 14.355 1.00 85.56 67 ARG A C 1
ATOM 509 O O . ARG A 1 67 ? -3.966 0.268 14.799 1.00 85.56 67 ARG A O 1
ATOM 516 N N . LEU A 1 68 ? -3.020 1.622 13.270 1.00 86.44 68 LEU A N 1
ATOM 517 C CA . LEU A 1 68 ? -4.259 1.994 12.578 1.00 86.44 68 LEU A CA 1
ATOM 518 C C . LEU A 1 68 ? -5.050 0.770 12.087 1.00 86.44 68 LEU A C 1
ATOM 520 O O . LEU A 1 68 ? -6.266 0.715 12.246 1.00 86.44 68 LEU A O 1
ATOM 524 N N . ILE A 1 69 ? -4.381 -0.247 11.530 1.00 84.56 69 ILE A N 1
ATOM 525 C CA . ILE A 1 69 ? -5.047 -1.481 11.075 1.00 84.56 69 ILE A CA 1
ATOM 526 C C . ILE A 1 69 ? -5.581 -2.304 12.259 1.00 84.56 69 ILE A C 1
ATOM 528 O O . ILE A 1 69 ? -6.706 -2.810 12.208 1.00 84.56 69 ILE A O 1
ATOM 532 N N . ASN A 1 70 ? -4.790 -2.464 13.322 1.00 77.88 70 ASN A N 1
ATOM 533 C CA . ASN A 1 70 ? -5.175 -3.286 14.473 1.00 77.88 70 ASN A CA 1
ATOM 534 C C . ASN A 1 70 ? -6.296 -2.648 15.298 1.00 77.88 70 ASN A C 1
ATOM 536 O O . ASN A 1 70 ? -7.180 -3.359 15.774 1.00 77.88 70 ASN A O 1
ATOM 540 N N . GLU A 1 71 ? -6.254 -1.327 15.450 1.00 86.25 71 GLU A N 1
ATOM 541 C CA . GLU A 1 71 ? -7.244 -0.541 16.189 1.00 86.25 71 GLU A CA 1
ATOM 542 C C . GLU A 1 71 ? -8.456 -0.162 15.317 1.00 86.25 71 GLU A C 1
ATOM 544 O O . GLU A 1 71 ? -9.420 0.403 15.823 1.00 86.25 71 GLU A O 1
ATOM 549 N N . GLU A 1 72 ? -8.448 -0.524 14.025 1.00 89.00 72 GLU A N 1
ATOM 550 C CA . GLU A 1 72 ? -9.475 -0.157 13.036 1.00 89.00 72 GLU A CA 1
ATOM 551 C C . GLU A 1 72 ? -9.709 1.364 12.955 1.00 89.00 72 GLU A C 1
ATOM 553 O O . GLU A 1 72 ? -10.829 1.842 12.754 1.00 89.00 72 GLU A O 1
ATOM 558 N N . GLU A 1 73 ? -8.631 2.133 13.095 1.00 91.31 73 GLU A N 1
ATOM 559 C CA . GLU A 1 73 ? -8.638 3.588 13.020 1.00 91.31 73 GLU A CA 1
ATOM 560 C C . GLU A 1 73 ? -8.297 4.079 11.612 1.00 91.31 73 GLU A C 1
ATOM 562 O O . GLU A 1 73 ? -7.636 3.407 10.820 1.00 91.31 73 GLU A O 1
ATOM 567 N N . SER A 1 74 ? -8.769 5.280 11.288 1.00 93.25 74 SER A N 1
ATOM 568 C CA . SER A 1 74 ? -8.454 5.958 10.031 1.00 93.25 74 SER A CA 1
ATOM 569 C C . SER A 1 74 ? -7.609 7.191 10.296 1.00 93.25 74 SER A C 1
ATOM 571 O O . SER A 1 74 ? -7.843 7.910 11.268 1.00 93.25 74 SER A O 1
ATOM 573 N N . TYR A 1 75 ? -6.655 7.451 9.410 1.00 93.75 75 TYR A N 1
ATOM 574 C CA . TYR A 1 75 ? -5.787 8.615 9.493 1.00 93.75 75 TYR A CA 1
ATOM 575 C C . TYR A 1 75 ? -5.767 9.358 8.162 1.00 93.75 75 TYR A C 1
ATOM 577 O O . TYR A 1 75 ? -5.363 8.813 7.132 1.00 93.75 75 TYR A O 1
ATOM 585 N N . VAL A 1 76 ? -6.199 10.617 8.201 1.00 96.12 76 VAL A N 1
ATOM 586 C CA . VAL A 1 76 ? -6.187 11.517 7.050 1.00 96.12 76 VAL A CA 1
ATOM 587 C C . VAL A 1 76 ? -4.924 12.364 7.092 1.00 96.12 76 VAL A C 1
ATOM 589 O O . VAL A 1 76 ? -4.605 12.966 8.118 1.00 96.12 76 VAL A O 1
ATOM 592 N N . PHE A 1 77 ? -4.214 12.429 5.973 1.00 95.69 77 PHE A N 1
ATOM 593 C CA . PHE A 1 77 ? -3.029 13.265 5.831 1.00 95.69 77 PHE A CA 1
ATOM 594 C C . PHE A 1 77 ? -2.940 13.878 4.440 1.00 95.69 77 PHE A C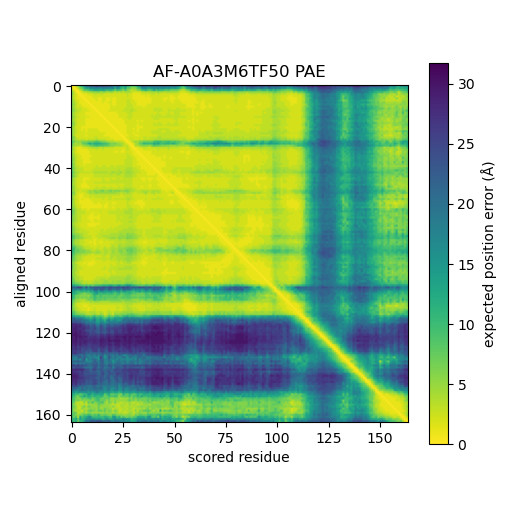 1
ATOM 596 O O . PHE A 1 77 ? -3.527 13.384 3.484 1.00 95.69 77 PHE A O 1
ATOM 603 N N . VAL A 1 78 ? -2.173 14.960 4.329 1.00 94.44 78 VAL A N 1
ATOM 604 C CA . VAL A 1 78 ? -1.892 15.622 3.052 1.00 94.44 78 VAL A CA 1
ATOM 605 C C . VAL A 1 78 ? -0.548 15.129 2.530 1.00 94.44 78 VAL A C 1
ATOM 607 O O . VAL A 1 78 ? 0.451 15.186 3.258 1.00 94.44 78 VAL A O 1
ATOM 610 N N . THR A 1 79 ? -0.504 14.630 1.297 1.00 90.62 79 THR A N 1
ATOM 611 C CA . THR A 1 79 ? 0.744 14.198 0.656 1.00 90.62 79 THR A CA 1
ATOM 612 C C . THR A 1 79 ? 1.636 15.393 0.296 1.00 90.62 79 THR A C 1
ATOM 614 O O . THR A 1 79 ? 1.173 16.534 0.265 1.00 90.62 79 THR A O 1
ATOM 617 N N . LYS A 1 80 ? 2.918 15.178 -0.022 1.00 86.19 80 LYS A N 1
ATOM 618 C CA . LYS A 1 80 ? 3.820 16.215 -0.559 1.00 86.19 80 LYS A CA 1
ATOM 619 C C . LYS A 1 80 ? 3.272 16.846 -1.840 1.00 86.19 80 LYS A C 1
ATOM 621 O O . LYS A 1 80 ? 3.543 18.013 -2.104 1.00 86.19 80 LYS A O 1
ATOM 626 N N . GLY A 1 81 ? 2.461 16.100 -2.593 1.00 83.69 81 GLY A N 1
ATOM 627 C CA . GLY A 1 81 ? 1.734 16.595 -3.761 1.00 83.69 81 GLY A CA 1
ATOM 628 C C . GLY A 1 81 ? 0.555 17.522 -3.440 1.00 83.69 81 GLY A C 1
ATOM 629 O O . GLY A 1 81 ? -0.025 18.067 -4.374 1.00 83.69 81 GLY A O 1
ATOM 630 N N . GLY A 1 82 ? 0.210 17.707 -2.159 1.00 88.94 82 GLY A N 1
ATOM 631 C CA . GLY A 1 82 ? -0.908 18.537 -1.698 1.00 88.94 82 GLY A CA 1
ATOM 632 C C . GLY A 1 82 ? -2.242 17.798 -1.570 1.00 88.94 82 GLY A C 1
ATOM 633 O O . GLY A 1 82 ? -3.259 18.432 -1.295 1.00 88.94 82 GLY A O 1
ATOM 634 N N . GLN A 1 83 ? -2.255 16.473 -1.755 1.00 91.69 83 GLN A N 1
ATOM 635 C CA . GLN A 1 83 ? -3.495 15.706 -1.872 1.00 91.69 83 GLN A CA 1
ATOM 636 C C . GLN A 1 83 ? -3.883 15.157 -0.508 1.00 91.69 83 GLN A C 1
ATOM 638 O O . GLN A 1 83 ? -3.088 14.471 0.131 1.00 91.69 83 GLN A O 1
ATOM 643 N N . GLU A 1 84 ? -5.103 15.448 -0.068 1.00 94.38 84 GLU A N 1
ATOM 644 C CA . GLU A 1 84 ? -5.664 14.844 1.136 1.00 94.38 84 GLU A CA 1
ATOM 645 C C . GLU A 1 84 ? -6.043 13.387 0.852 1.00 94.38 84 GLU A C 1
ATOM 647 O O . GLU A 1 84 ? -6.812 13.094 -0.065 1.00 94.38 84 GLU A O 1
ATOM 652 N N . VAL A 1 85 ? -5.473 12.468 1.627 1.00 94.25 85 VAL A N 1
ATOM 653 C CA . VAL A 1 85 ? -5.667 11.026 1.486 1.00 94.25 85 VAL A CA 1
ATOM 654 C C . VAL A 1 85 ? -6.051 10.409 2.820 1.00 94.25 85 VAL A C 1
ATOM 656 O O . VAL A 1 85 ? -5.614 10.865 3.876 1.00 94.25 85 VAL A O 1
ATOM 659 N N . ASN A 1 86 ? -6.860 9.351 2.770 1.00 95.31 86 ASN A N 1
ATOM 660 C CA . ASN A 1 86 ? -7.302 8.617 3.950 1.00 95.31 86 ASN A CA 1
ATOM 661 C C . ASN A 1 86 ? -6.675 7.221 3.976 1.00 95.31 86 ASN A C 1
ATOM 663 O O . ASN A 1 86 ? -6.990 6.377 3.134 1.00 95.31 86 ASN A O 1
ATOM 667 N N . PHE A 1 87 ? -5.828 6.964 4.970 1.00 96.19 87 PHE A N 1
ATOM 668 C CA . PHE A 1 87 ? -5.432 5.609 5.321 1.00 96.19 87 PHE A CA 1
ATOM 669 C C . PHE A 1 87 ? -6.516 5.003 6.217 1.00 96.19 87 PHE A C 1
ATOM 671 O O . PHE A 1 87 ? -6.552 5.250 7.422 1.00 96.19 87 PHE A O 1
ATOM 678 N N . ASP A 1 88 ? -7.418 4.224 5.621 1.00 95.69 88 ASP A N 1
ATOM 679 C CA . ASP A 1 88 ? -8.548 3.618 6.327 1.00 95.69 88 ASP A CA 1
ATOM 680 C C . ASP A 1 88 ? -8.168 2.237 6.887 1.00 95.69 88 ASP A C 1
ATOM 682 O O . ASP A 1 88 ? -8.329 1.194 6.240 1.00 95.69 88 ASP A O 1
ATOM 686 N N . GLY A 1 89 ? -7.640 2.231 8.115 1.00 89.44 89 GLY A N 1
ATOM 687 C CA . GLY A 1 89 ? -7.237 1.012 8.811 1.00 89.44 89 GLY A CA 1
ATOM 688 C C . GLY A 1 89 ? -8.401 0.050 9.043 1.00 89.44 89 GLY A C 1
ATOM 689 O O . GLY A 1 89 ? -8.200 -1.162 8.989 1.00 89.44 89 GLY A O 1
ATOM 690 N N . LYS A 1 90 ? -9.635 0.550 9.189 1.00 89.94 90 LYS A N 1
ATOM 691 C CA . LYS A 1 90 ? -10.837 -0.285 9.309 1.00 89.94 90 LYS A CA 1
ATOM 692 C C . LYS A 1 90 ? -11.121 -1.051 8.023 1.00 89.94 90 LYS A C 1
ATOM 694 O O . LYS A 1 90 ? -11.386 -2.253 8.073 1.00 89.94 90 LYS A O 1
ATOM 699 N N . VAL A 1 91 ? -11.085 -0.391 6.867 1.00 91.31 91 VAL A N 1
ATOM 700 C CA . VAL A 1 91 ? -11.276 -1.048 5.564 1.00 91.31 91 VAL A CA 1
ATOM 701 C C . VAL A 1 91 ? -10.188 -2.090 5.336 1.00 91.31 91 VAL A C 1
ATOM 703 O O . VAL A 1 91 ? -10.510 -3.232 5.008 1.00 91.31 91 VAL A O 1
ATOM 706 N N . ILE A 1 92 ? -8.925 -1.731 5.571 1.00 88.62 92 ILE A N 1
ATOM 707 C CA . ILE A 1 92 ? -7.786 -2.639 5.389 1.00 88.62 92 ILE A CA 1
ATOM 708 C C . ILE A 1 92 ? -7.902 -3.849 6.331 1.00 88.62 92 ILE A C 1
ATOM 710 O O . ILE A 1 92 ? -7.800 -4.988 5.882 1.00 88.62 92 ILE A O 1
ATOM 714 N N . SER A 1 93 ? -8.192 -3.627 7.616 1.00 82.62 93 SER A N 1
ATOM 715 C CA . SER A 1 93 ? -8.368 -4.683 8.624 1.00 82.62 93 SER A CA 1
ATOM 716 C C . SER A 1 93 ? -9.503 -5.639 8.265 1.00 82.62 93 SER A C 1
ATOM 718 O O . SER A 1 93 ? -9.324 -6.856 8.296 1.00 82.62 93 SER A O 1
ATOM 720 N N . ASN A 1 94 ? -10.652 -5.107 7.839 1.00 84.06 94 ASN A N 1
ATOM 721 C CA . ASN A 1 94 ? -11.779 -5.925 7.395 1.00 84.06 94 ASN A CA 1
ATOM 722 C C . ASN A 1 94 ? -11.410 -6.792 6.191 1.00 84.06 94 ASN A C 1
ATOM 724 O O . ASN A 1 94 ? -11.701 -7.985 6.191 1.00 84.06 94 ASN A O 1
ATOM 728 N N . VAL A 1 95 ? -10.723 -6.217 5.202 1.00 82.25 95 VAL A N 1
ATOM 729 C CA . VAL A 1 95 ? -10.265 -6.954 4.020 1.00 82.25 95 VAL A CA 1
ATOM 730 C C . VAL A 1 95 ? -9.252 -8.047 4.389 1.00 82.25 95 VAL A C 1
ATOM 732 O O . VAL A 1 95 ? -9.306 -9.145 3.845 1.00 82.25 95 VAL A O 1
ATOM 735 N N . LEU A 1 96 ? -8.366 -7.795 5.357 1.00 75.06 96 LEU A N 1
ATOM 736 C CA . LEU A 1 96 ? -7.392 -8.777 5.853 1.00 75.06 96 LEU A CA 1
ATOM 737 C C . LEU A 1 96 ? -8.017 -9.909 6.688 1.00 75.06 96 LEU A C 1
ATOM 739 O O . LEU A 1 96 ? -7.490 -11.027 6.710 1.00 75.06 96 LEU A O 1
ATOM 743 N N . LYS A 1 97 ? -9.102 -9.613 7.413 1.00 72.06 97 LYS A N 1
ATOM 744 C CA . LYS A 1 97 ? -9.839 -10.571 8.256 1.00 72.06 97 LYS A CA 1
ATOM 745 C C . LYS A 1 97 ? -10.752 -11.487 7.451 1.00 72.06 97 LYS A C 1
ATOM 747 O O . LYS A 1 97 ? -11.068 -12.579 7.918 1.00 72.06 97 LYS A O 1
ATOM 752 N N . GLU A 1 98 ? -11.185 -11.061 6.270 1.00 68.69 98 GLU A N 1
ATOM 753 C CA . GLU A 1 98 ? -11.947 -11.906 5.361 1.00 68.69 98 GLU A CA 1
ATOM 754 C C . GLU A 1 98 ? -11.064 -13.075 4.903 1.00 68.69 98 GLU A C 1
ATOM 756 O O . GLU A 1 98 ? -10.080 -12.901 4.186 1.00 68.69 98 GLU A O 1
ATOM 761 N N . ASP A 1 99 ? -11.391 -14.278 5.382 1.00 53.06 99 ASP A N 1
ATOM 762 C CA . ASP A 1 99 ? -10.606 -15.505 5.206 1.00 53.06 99 ASP A CA 1
ATOM 763 C C . ASP A 1 99 ? -10.752 -16.087 3.789 1.00 53.06 99 ASP A C 1
ATOM 765 O O . ASP A 1 99 ? -11.193 -17.214 3.574 1.00 53.06 99 ASP A O 1
ATOM 769 N N . ASP A 1 100 ? -10.398 -15.283 2.789 1.00 57.88 100 ASP A N 1
ATOM 770 C CA . ASP A 1 100 ? -10.158 -15.736 1.429 1.00 57.88 100 ASP A CA 1
ATOM 771 C C . ASP A 1 100 ? -8.643 -15.835 1.251 1.00 57.88 100 ASP A C 1
ATOM 773 O O . ASP A 1 100 ? -7.953 -14.846 1.002 1.00 57.88 100 ASP A O 1
ATOM 777 N N . GLY A 1 101 ? -8.084 -17.037 1.415 1.00 56.09 101 GLY A N 1
ATOM 778 C CA . GLY A 1 101 ? -6.643 -17.291 1.298 1.00 56.09 101 GLY A CA 1
ATOM 779 C C . GLY A 1 101 ? -6.007 -16.810 -0.018 1.00 56.09 101 GLY A C 1
ATOM 780 O O . GLY A 1 101 ? -4.780 -16.765 -0.109 1.00 56.09 101 GLY A O 1
ATOM 781 N N . LYS A 1 102 ? -6.811 -16.431 -1.021 1.00 64.44 102 LYS A N 1
ATOM 782 C CA . LYS A 1 102 ? -6.375 -15.714 -2.226 1.00 64.44 102 LYS A CA 1
ATOM 783 C C . LYS A 1 102 ? -5.917 -14.289 -1.926 1.00 64.44 102 LYS A C 1
ATOM 785 O O . LYS A 1 102 ? -4.880 -13.870 -2.422 1.00 64.44 102 LYS A O 1
ATOM 790 N N . LEU A 1 103 ? -6.634 -13.568 -1.072 1.00 67.00 103 LEU A N 1
ATOM 791 C CA . LEU A 1 103 ? -6.376 -12.163 -0.781 1.00 67.00 103 LEU A CA 1
ATOM 792 C C . LEU A 1 103 ? -5.080 -11.981 0.019 1.00 67.00 103 LEU A C 1
ATOM 794 O O . LEU A 1 103 ? -4.263 -11.124 -0.302 1.00 67.00 103 LEU A O 1
ATOM 798 N N . ARG A 1 104 ? -4.806 -12.896 0.958 1.00 63.44 104 ARG A N 1
ATOM 799 C CA . ARG A 1 104 ? -3.518 -12.954 1.673 1.00 63.44 104 ARG A CA 1
ATOM 800 C C . ARG A 1 104 ? -2.308 -13.171 0.759 1.00 63.44 104 ARG A C 1
ATOM 802 O O . ARG A 1 104 ? -1.208 -12.808 1.147 1.00 63.44 104 ARG A O 1
ATOM 809 N N . ARG A 1 105 ? -2.484 -13.775 -0.423 1.00 66.25 105 ARG A N 1
ATOM 810 C CA . ARG A 1 105 ? -1.393 -13.989 -1.396 1.00 66.25 105 ARG A CA 1
ATOM 811 C C . ARG A 1 105 ? -1.118 -12.763 -2.263 1.00 66.25 105 ARG A C 1
ATOM 813 O O . ARG A 1 105 ? -0.080 -12.724 -2.906 1.00 66.25 105 ARG A O 1
ATOM 820 N N . LYS A 1 106 ? -2.035 -11.792 -2.282 1.00 77.94 106 LYS A N 1
ATOM 821 C CA . LYS A 1 106 ? -1.894 -10.544 -3.040 1.00 77.94 106 LYS A CA 1
ATOM 822 C C . LYS A 1 106 ? -1.233 -9.429 -2.238 1.00 77.94 106 LYS A C 1
ATOM 824 O O . LYS A 1 106 ? -0.864 -8.419 -2.823 1.00 77.94 106 LYS A O 1
ATOM 829 N N . ILE A 1 107 ? -1.121 -9.587 -0.920 1.00 80.81 107 ILE A N 1
ATOM 830 C CA . ILE A 1 107 ? -0.596 -8.554 -0.030 1.00 80.81 107 ILE A CA 1
ATOM 831 C C . ILE A 1 107 ? 0.854 -8.872 0.313 1.00 80.81 107 ILE A C 1
ATOM 833 O O . ILE A 1 107 ? 1.141 -9.899 0.927 1.00 80.81 107 ILE A O 1
ATOM 837 N N . ILE A 1 108 ? 1.751 -7.967 -0.063 1.00 82.06 108 ILE A N 1
ATOM 838 C CA . ILE A 1 108 ? 3.180 -8.051 0.216 1.00 82.06 108 ILE A CA 1
ATOM 839 C C . ILE A 1 108 ? 3.513 -7.001 1.282 1.00 82.06 108 ILE A C 1
ATOM 841 O O . ILE A 1 108 ? 3.506 -5.805 0.983 1.00 82.06 108 ILE A O 1
ATOM 845 N N . PRO A 1 109 ? 3.777 -7.410 2.533 1.00 78.25 109 PRO A N 1
ATOM 846 C CA . PRO A 1 109 ? 4.254 -6.490 3.551 1.00 78.25 109 PRO A CA 1
ATOM 847 C C . PRO A 1 109 ? 5.725 -6.141 3.295 1.00 78.25 109 PRO A C 1
ATOM 849 O O . PRO A 1 109 ? 6.554 -7.031 3.077 1.00 78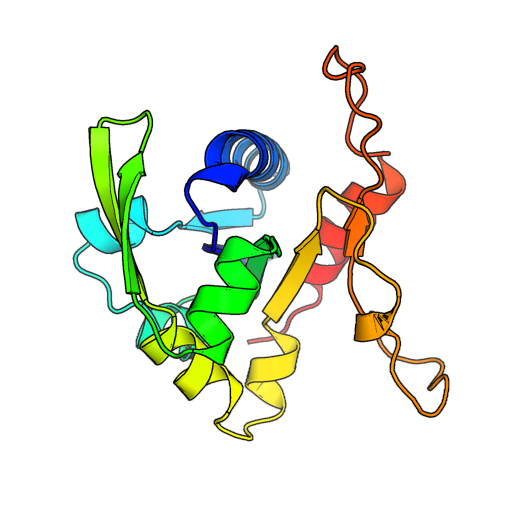.25 109 PRO A O 1
ATOM 852 N N . VAL A 1 110 ? 6.025 -4.847 3.352 1.00 80.19 110 VAL A N 1
ATOM 853 C CA . VAL A 1 110 ? 7.353 -4.255 3.172 1.00 80.19 110 VAL A CA 1
ATOM 854 C C . VAL A 1 110 ? 7.676 -3.400 4.389 1.00 80.19 110 VAL A C 1
ATOM 856 O O . VAL A 1 110 ? 6.876 -2.555 4.757 1.00 80.19 110 VAL A O 1
ATOM 859 N N . SER A 1 111 ? 8.840 -3.571 5.008 1.00 74.00 111 SER A N 1
ATOM 860 C CA . SER A 1 111 ? 9.287 -2.696 6.105 1.00 74.00 111 SER A CA 1
ATOM 861 C C . SER A 1 111 ? 10.624 -2.057 5.776 1.00 74.00 111 SER A C 1
ATOM 863 O O . SER A 1 111 ? 11.509 -2.763 5.318 1.00 74.00 111 SER A O 1
ATOM 865 N N . PHE A 1 112 ? 10.785 -0.762 6.055 1.00 71.31 112 PHE A N 1
ATOM 866 C CA . PHE A 1 112 ? 12.054 -0.022 5.912 1.00 71.31 112 PHE A CA 1
ATOM 867 C C . PHE A 1 112 ? 12.813 0.151 7.235 1.00 71.31 112 PHE A C 1
ATOM 869 O O . PHE A 1 112 ? 13.799 0.879 7.316 1.00 71.31 112 PHE A O 1
ATOM 876 N N . VAL A 1 113 ? 12.319 -0.500 8.285 1.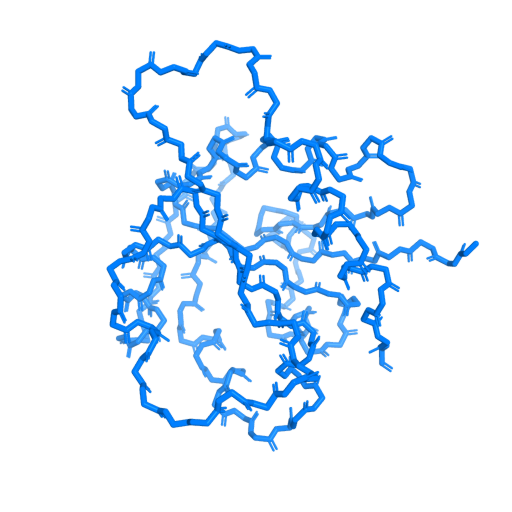00 61.62 113 VAL A N 1
ATOM 877 C CA . VAL A 1 113 ? 12.968 -0.624 9.589 1.00 61.62 113 VAL A CA 1
ATOM 878 C C . VAL A 1 113 ? 13.029 -2.100 9.970 1.00 61.62 113 VAL A C 1
ATOM 880 O O . VAL A 1 113 ? 12.160 -2.880 9.556 1.00 61.62 113 VAL A O 1
ATOM 883 N N . GLU A 1 114 ? 14.000 -2.489 10.801 1.00 46.78 114 GLU A N 1
ATOM 884 C CA . GLU A 1 114 ? 13.930 -3.777 11.493 1.00 46.78 114 GLU A CA 1
ATOM 885 C C . GLU A 1 114 ? 12.623 -3.826 12.291 1.00 46.78 114 GLU A C 1
ATOM 887 O O . GLU A 1 114 ? 12.412 -3.082 13.252 1.00 46.78 114 GLU A O 1
ATOM 892 N N . LEU A 1 115 ? 11.711 -4.703 11.877 1.00 42.81 115 LEU A N 1
ATOM 893 C CA . LEU A 1 115 ? 10.534 -4.995 12.677 1.00 42.81 115 LEU A CA 1
ATOM 894 C C . LEU A 1 115 ? 11.017 -5.738 13.928 1.00 42.81 115 LEU A C 1
ATOM 896 O O . LEU A 1 115 ? 11.728 -6.740 13.787 1.00 42.81 115 LEU A O 1
ATOM 900 N N . PRO A 1 116 ? 10.610 -5.331 15.147 1.00 36.19 116 PRO A N 1
ATOM 901 C CA . PRO A 1 116 ? 10.839 -6.142 16.332 1.00 36.19 116 PRO A CA 1
ATOM 902 C C . PRO A 1 116 ? 10.353 -7.561 16.039 1.00 36.19 116 PRO A C 1
ATOM 904 O O . PRO A 1 116 ? 9.279 -7.741 15.459 1.00 36.19 116 PRO A O 1
ATOM 907 N N . SER A 1 117 ? 11.125 -8.572 16.440 1.00 37.84 117 SER A N 1
ATOM 908 C CA . SER A 1 117 ? 10.948 -10.000 16.116 1.00 37.84 117 SER A CA 1
ATOM 909 C C . SER A 1 117 ? 9.574 -10.598 16.487 1.00 37.84 117 SER A C 1
ATOM 911 O O . SER A 1 117 ? 9.342 -11.788 16.317 1.00 37.84 117 SER A O 1
ATOM 913 N N . VAL A 1 118 ? 8.639 -9.792 16.983 1.00 35.06 118 VAL A N 1
ATOM 914 C CA . VAL A 1 118 ? 7.273 -10.133 17.385 1.00 35.06 118 VAL A CA 1
ATOM 915 C C . VAL A 1 118 ? 6.389 -10.538 16.193 1.00 35.06 118 VAL A C 1
ATOM 917 O O . VAL A 1 118 ? 5.448 -11.304 16.382 1.00 35.06 118 VAL A O 1
ATOM 920 N N . LEU A 1 119 ? 6.730 -10.162 14.951 1.00 39.19 119 LEU A N 1
ATOM 921 C CA . LEU A 1 119 ? 6.100 -10.741 13.747 1.00 39.19 119 LEU A CA 1
ATOM 922 C C . LEU A 1 119 ? 6.652 -12.132 13.367 1.00 39.19 119 LEU A C 1
ATOM 924 O O . LEU A 1 119 ? 6.045 -12.830 12.559 1.00 39.19 119 LEU A O 1
ATOM 928 N N . HIS A 1 120 ? 7.734 -12.592 14.011 1.00 36.66 120 HIS A N 1
ATOM 929 C CA . HIS A 1 120 ? 8.231 -13.975 13.924 1.00 36.66 120 HIS A CA 1
ATOM 930 C C . HIS A 1 120 ? 7.582 -14.907 14.968 1.00 36.66 120 HIS A C 1
ATOM 932 O O . HIS A 1 120 ? 8.084 -16.000 15.253 1.00 36.66 120 HIS A O 1
ATOM 938 N N . GLY A 1 121 ? 6.459 -14.487 15.557 1.00 28.02 121 GLY A N 1
ATOM 939 C CA . GLY A 1 121 ? 5.730 -15.220 16.584 1.00 28.02 121 GLY A CA 1
ATOM 940 C C . GLY A 1 121 ? 5.140 -16.547 16.099 1.00 28.02 121 GLY A C 1
ATOM 941 O O . GLY A 1 121 ? 4.020 -16.597 15.607 1.00 28.02 121 GLY A O 1
ATOM 942 N N . ALA A 1 122 ? 5.891 -17.616 16.366 1.00 32.25 122 ALA A N 1
ATOM 943 C CA . ALA A 1 122 ? 5.451 -18.992 16.595 1.00 32.25 122 ALA A CA 1
ATOM 944 C C . ALA A 1 122 ? 4.906 -19.805 15.402 1.00 32.25 122 ALA A C 1
ATOM 946 O O . ALA A 1 122 ? 3.724 -19.800 15.074 1.00 32.25 122 ALA A O 1
ATOM 947 N N . GLY A 1 123 ? 5.766 -20.705 14.914 1.00 32.56 123 GLY A N 1
ATOM 948 C CA . GLY A 1 123 ? 5.327 -22.048 14.533 1.00 32.56 123 GLY A CA 1
ATOM 949 C C . GLY A 1 123 ? 5.586 -22.431 13.083 1.00 32.56 123 GLY A C 1
ATOM 950 O O . GLY A 1 123 ? 4.810 -22.130 12.186 1.00 32.56 123 GLY A O 1
ATOM 951 N N . THR A 1 124 ? 6.627 -23.242 12.894 1.00 29.97 124 THR A N 1
ATOM 952 C CA . THR A 1 124 ? 6.964 -24.009 11.682 1.00 29.97 124 THR A CA 1
ATOM 953 C C . THR A 1 124 ? 7.366 -23.206 10.445 1.00 29.97 124 THR A C 1
ATOM 955 O O . THR A 1 124 ? 6.541 -22.781 9.642 1.00 29.97 124 THR A O 1
ATOM 958 N N . ARG A 1 125 ? 8.689 -23.161 10.224 1.00 40.75 125 ARG A N 1
ATOM 959 C CA . ARG A 1 125 ? 9.322 -23.048 8.903 1.00 40.75 125 ARG A CA 1
ATOM 960 C C . ARG A 1 125 ? 8.660 -24.042 7.936 1.00 40.75 125 ARG A C 1
ATOM 962 O O . ARG A 1 125 ? 9.063 -25.200 7.857 1.00 40.75 125 ARG A O 1
ATOM 969 N N . ARG A 1 126 ? 7.631 -23.608 7.208 1.00 34.41 126 ARG A N 1
ATOM 970 C CA . ARG A 1 126 ? 7.218 -24.258 5.964 1.00 34.41 126 ARG A CA 1
ATOM 971 C C . ARG A 1 126 ? 8.060 -23.639 4.865 1.00 34.41 126 ARG A C 1
ATOM 973 O O . ARG A 1 126 ? 7.974 -22.445 4.612 1.00 34.41 126 ARG A O 1
ATOM 980 N N . LYS A 1 127 ? 8.893 -24.486 4.275 1.00 35.50 127 LYS A N 1
ATOM 981 C CA . LYS A 1 127 ? 9.954 -24.240 3.292 1.00 35.50 127 LYS A CA 1
ATOM 982 C C . LYS A 1 127 ? 9.456 -23.690 1.936 1.00 35.50 127 LYS A C 1
ATOM 984 O O . LYS A 1 127 ? 10.098 -23.938 0.932 1.00 35.50 127 LYS A O 1
ATOM 989 N N . ASP A 1 128 ? 8.309 -23.008 1.911 1.00 36.50 128 ASP A N 1
ATOM 990 C CA . ASP A 1 128 ? 7.528 -22.752 0.691 1.00 36.50 128 ASP A CA 1
ATOM 991 C C . ASP A 1 128 ? 6.672 -21.468 0.751 1.00 36.50 128 ASP A C 1
ATOM 993 O O . ASP A 1 128 ? 5.668 -21.332 0.056 1.00 36.50 128 ASP A O 1
ATOM 997 N N . ARG A 1 129 ? 7.000 -20.519 1.638 1.00 40.78 129 ARG A N 1
ATOM 998 C CA . ARG A 1 129 ? 6.276 -19.242 1.742 1.00 40.78 129 ARG A CA 1
ATOM 999 C C . ARG A 1 129 ? 7.263 -18.082 1.697 1.00 40.78 129 ARG A C 1
ATOM 1001 O O . ARG A 1 129 ? 8.065 -17.949 2.613 1.00 40.78 129 ARG A O 1
ATOM 1008 N N . GLN A 1 130 ? 7.175 -17.250 0.658 1.00 40.56 130 GLN A N 1
ATOM 1009 C CA . GLN A 1 130 ? 7.742 -15.898 0.647 1.00 40.56 130 GLN A CA 1
ATOM 1010 C C . GLN A 1 130 ? 7.056 -15.108 1.770 1.00 40.56 130 GLN A C 1
ATOM 1012 O O . GLN A 1 130 ? 5.927 -14.646 1.624 1.00 40.56 130 GLN A O 1
ATOM 1017 N N . SER A 1 131 ? 7.670 -15.077 2.949 1.00 45.12 131 SER A N 1
ATOM 1018 C CA . SER A 1 131 ? 7.103 -14.467 4.149 1.00 45.12 131 SER A CA 1
ATOM 1019 C C . SER A 1 131 ? 7.880 -13.204 4.493 1.00 45.12 131 SER A C 1
ATOM 1021 O O . SER A 1 131 ? 8.964 -13.318 5.051 1.00 45.12 131 SER A O 1
ATOM 1023 N N . ALA A 1 132 ? 7.268 -12.057 4.179 1.00 48.66 132 ALA A N 1
ATOM 1024 C CA . ALA A 1 132 ? 7.681 -10.683 4.485 1.00 48.66 132 ALA A CA 1
ATOM 1025 C C . ALA A 1 132 ? 9.045 -10.237 3.925 1.00 48.66 132 ALA A C 1
ATOM 1027 O O . ALA A 1 132 ? 10.058 -10.907 4.094 1.00 48.66 132 ALA A O 1
ATOM 1028 N N . ILE A 1 133 ? 9.062 -9.073 3.268 1.00 51.00 133 ILE A N 1
ATOM 1029 C CA . ILE A 1 133 ? 10.293 -8.446 2.774 1.00 51.00 133 ILE A CA 1
ATOM 1030 C C . ILE A 1 133 ? 10.649 -7.316 3.741 1.00 51.00 133 ILE A C 1
ATOM 1032 O O . ILE A 1 133 ? 9.908 -6.342 3.877 1.00 51.00 133 ILE A O 1
ATOM 1036 N N . SER A 1 134 ? 11.762 -7.465 4.455 1.00 44.34 134 SER A N 1
ATOM 1037 C CA . SER A 1 134 ? 12.305 -6.441 5.349 1.00 44.34 134 SER A CA 1
ATOM 1038 C C . SER A 1 134 ? 13.536 -5.798 4.724 1.00 44.34 134 SER A C 1
ATOM 1040 O O . SER A 1 134 ? 14.430 -6.503 4.266 1.00 44.34 134 SER A O 1
ATOM 1042 N N . PHE A 1 135 ? 13.588 -4.473 4.757 1.00 44.16 135 PHE A N 1
ATOM 1043 C CA . PHE A 1 135 ? 14.743 -3.665 4.404 1.00 44.16 135 PHE A CA 1
ATOM 1044 C C . PHE A 1 135 ? 15.351 -3.121 5.702 1.00 44.16 135 PHE A C 1
ATOM 1046 O O . PHE A 1 135 ? 14.689 -2.400 6.451 1.00 44.16 135 PHE A O 1
ATOM 1053 N N . GLU A 1 136 ? 16.602 -3.481 5.981 1.00 41.38 136 GLU A N 1
ATOM 1054 C CA . GLU A 1 136 ? 17.397 -2.815 7.013 1.00 41.38 136 GLU A CA 1
ATOM 1055 C C . GLU A 1 136 ? 17.918 -1.499 6.424 1.00 41.38 136 GLU A C 1
ATOM 1057 O O . GLU A 1 136 ? 18.680 -1.505 5.461 1.00 41.38 136 GLU A O 1
ATOM 1062 N N . ILE A 1 137 ? 17.483 -0.357 6.963 1.00 38.59 137 ILE A N 1
ATOM 1063 C CA . ILE A 1 137 ? 18.058 0.948 6.615 1.00 38.59 137 ILE A CA 1
ATOM 1064 C C . ILE A 1 137 ? 18.657 1.553 7.882 1.00 38.59 137 ILE A C 1
ATOM 1066 O O . ILE A 1 137 ? 17.936 1.924 8.812 1.00 38.59 137 ILE A O 1
ATOM 1070 N N . ASN A 1 138 ? 19.985 1.671 7.914 1.00 33.97 138 ASN A N 1
ATOM 1071 C CA . ASN A 1 138 ? 20.690 2.361 8.989 1.00 33.97 138 ASN A CA 1
ATOM 1072 C C . ASN A 1 138 ? 20.318 3.854 8.986 1.00 33.97 138 ASN A C 1
ATOM 1074 O O . ASN A 1 138 ? 20.432 4.548 7.971 1.00 33.97 138 ASN A O 1
ATOM 1078 N N . GLN A 1 139 ? 19.878 4.372 10.138 1.00 31.77 139 GLN A N 1
ATOM 1079 C CA . GLN A 1 139 ? 19.598 5.800 10.308 1.00 31.77 139 GLN A CA 1
ATOM 1080 C C . GLN A 1 139 ? 20.862 6.630 10.035 1.00 31.77 139 GLN A C 1
ATOM 1082 O O . GLN A 1 139 ? 21.859 6.497 10.739 1.00 31.77 139 GLN A O 1
ATOM 1087 N N . GLY A 1 140 ? 20.791 7.527 9.047 1.00 33.53 140 GLY A N 1
ATOM 1088 C CA . GLY A 1 140 ? 21.868 8.469 8.712 1.00 33.53 140 GLY A CA 1
ATOM 1089 C C . GLY A 1 140 ? 22.626 8.176 7.413 1.00 33.53 140 GLY A C 1
ATOM 1090 O O . GLY A 1 140 ? 23.387 9.036 6.985 1.00 33.53 140 GLY A O 1
ATOM 1091 N N . GLU A 1 141 ? 22.373 7.044 6.745 1.00 29.97 141 GLU A N 1
ATOM 1092 C CA . GLU A 1 141 ? 22.970 6.690 5.439 1.00 29.97 141 GLU A CA 1
ATOM 1093 C C . GLU A 1 141 ? 21.978 6.816 4.269 1.00 29.97 141 GLU A C 1
ATOM 1095 O O . GLU A 1 141 ? 22.035 6.079 3.288 1.00 29.97 141 GLU A O 1
ATOM 1100 N N . VAL A 1 142 ? 21.062 7.789 4.316 1.00 27.98 142 VAL A N 1
ATOM 1101 C CA . VAL A 1 142 ? 20.200 8.104 3.160 1.00 27.98 142 VAL A CA 1
ATOM 1102 C C . VAL A 1 142 ? 20.962 9.007 2.184 1.00 27.98 142 VAL A C 1
ATOM 1104 O O . VAL A 1 142 ? 20.573 10.134 1.893 1.00 27.98 142 VAL A O 1
ATOM 1107 N N . THR A 1 143 ? 22.085 8.501 1.684 1.00 27.30 143 THR A N 1
ATOM 1108 C CA . THR A 1 143 ? 22.739 8.989 0.470 1.00 27.30 143 THR A CA 1
ATOM 1109 C C . THR A 1 143 ? 23.009 7.789 -0.428 1.00 27.30 143 THR A C 1
ATOM 1111 O O . THR A 1 143 ? 23.882 6.977 -0.148 1.00 27.30 143 THR A O 1
ATOM 1114 N N . GLU A 1 144 ? 22.238 7.700 -1.511 1.00 28.11 144 GLU A N 1
ATOM 1115 C CA . GLU A 1 144 ? 22.600 7.047 -2.781 1.00 28.11 144 GLU A CA 1
ATOM 1116 C C . GLU A 1 144 ? 22.813 5.528 -2.841 1.00 28.11 144 GLU A C 1
ATOM 1118 O O . GLU A 1 144 ? 22.927 5.002 -3.948 1.00 28.11 144 GLU A O 1
ATOM 1123 N N . VAL A 1 145 ? 22.777 4.782 -1.739 1.00 29.88 145 VAL A N 1
ATOM 1124 C CA . VAL A 1 145 ? 22.868 3.318 -1.821 1.00 29.88 145 VAL A CA 1
ATOM 1125 C C . VAL A 1 145 ? 21.468 2.718 -1.815 1.00 29.88 145 VAL A C 1
ATOM 1127 O O . VAL A 1 145 ? 20.801 2.610 -0.792 1.00 29.88 145 VAL A O 1
ATOM 1130 N N . MET A 1 146 ? 21.023 2.429 -3.037 1.00 36.19 146 MET A N 1
ATOM 1131 C CA . MET A 1 146 ? 20.064 1.401 -3.431 1.00 36.19 146 MET A CA 1
ATOM 1132 C C . MET A 1 146 ? 19.621 0.490 -2.281 1.00 36.19 146 MET A C 1
ATOM 1134 O O . MET A 1 146 ? 20.453 -0.167 -1.659 1.00 36.19 146 MET A O 1
ATOM 1138 N N . LEU A 1 147 ? 18.300 0.381 -2.089 1.00 45.59 147 LEU A N 1
ATOM 1139 C CA . LEU A 1 147 ? 17.671 -0.838 -1.570 1.00 45.59 147 LEU A CA 1
ATOM 1140 C C . LEU A 1 147 ? 18.461 -2.018 -2.140 1.00 45.59 147 LEU A C 1
ATOM 1142 O O . LEU A 1 147 ? 18.518 -2.123 -3.367 1.00 45.59 147 LEU A O 1
ATOM 1146 N N . GLU A 1 148 ? 19.158 -2.782 -1.289 1.00 49.75 148 GLU A N 1
ATOM 1147 C CA . GLU A 1 148 ? 20.132 -3.789 -1.730 1.00 49.75 148 GLU A CA 1
ATOM 1148 C C . GLU A 1 148 ? 19.525 -4.578 -2.893 1.00 49.75 148 GLU A C 1
ATOM 1150 O O . GLU A 1 148 ? 18.437 -5.139 -2.746 1.00 49.75 148 GLU A O 1
ATOM 1155 N N . GLY A 1 149 ? 20.148 -4.510 -4.077 1.00 47.56 149 GLY A N 1
ATOM 1156 C CA . GLY A 1 149 ? 19.491 -4.831 -5.354 1.00 47.56 149 GLY A CA 1
ATOM 1157 C C . GLY A 1 149 ? 18.785 -6.190 -5.375 1.00 47.56 149 GLY A C 1
ATOM 1158 O O . GLY A 1 149 ? 17.741 -6.329 -6.005 1.00 47.56 149 GLY A O 1
ATOM 1159 N N . ASP A 1 150 ? 19.280 -7.156 -4.602 1.00 50.16 150 ASP A N 1
ATOM 1160 C CA . ASP A 1 150 ? 18.692 -8.489 -4.456 1.00 50.16 150 ASP A CA 1
ATOM 1161 C C . ASP A 1 150 ? 17.341 -8.487 -3.712 1.00 50.16 150 ASP A C 1
ATOM 1163 O O . ASP A 1 150 ? 16.434 -9.251 -4.054 1.00 50.16 150 ASP A O 1
ATOM 1167 N N . ILE A 1 151 ? 17.160 -7.617 -2.713 1.00 58.94 151 ILE A N 1
ATOM 1168 C CA . ILE A 1 151 ? 15.915 -7.496 -1.935 1.00 58.94 151 ILE A CA 1
ATOM 1169 C C . ILE A 1 151 ? 14.849 -6.774 -2.761 1.00 58.94 151 ILE A C 1
ATOM 1171 O O . ILE A 1 151 ? 13.682 -7.174 -2.776 1.00 58.94 151 ILE A O 1
ATOM 1175 N N . LEU A 1 152 ? 15.249 -5.738 -3.499 1.00 64.19 152 LEU A N 1
ATOM 1176 C CA . LEU A 1 152 ? 14.350 -5.042 -4.412 1.00 64.19 152 LEU A CA 1
ATOM 1177 C C . LEU A 1 152 ? 13.926 -5.948 -5.576 1.00 64.19 152 LEU A C 1
ATOM 1179 O O . LEU A 1 152 ? 12.736 -6.028 -5.885 1.00 64.19 152 LEU A O 1
ATOM 1183 N N . GLN A 1 153 ? 14.867 -6.697 -6.157 1.00 64.94 153 GLN A N 1
ATOM 1184 C CA . GLN A 1 153 ? 14.553 -7.702 -7.168 1.00 64.94 153 GLN A CA 1
ATOM 1185 C C . GLN A 1 153 ? 13.611 -8.771 -6.604 1.00 64.94 153 GLN A C 1
ATOM 1187 O O . GLN A 1 153 ? 12.649 -9.145 -7.265 1.00 64.94 153 GLN A O 1
ATOM 1192 N N . SER A 1 154 ? 13.803 -9.188 -5.348 1.00 67.56 154 SER A N 1
ATOM 1193 C CA . SER A 1 154 ? 12.894 -10.121 -4.670 1.00 67.56 154 SER A CA 1
ATOM 1194 C C . SER A 1 154 ? 11.476 -9.560 -4.515 1.00 67.56 154 SER A C 1
ATOM 1196 O O . SER A 1 154 ? 10.508 -10.310 -4.643 1.00 67.56 154 SER A O 1
ATOM 1198 N N . LEU A 1 155 ? 11.326 -8.253 -4.267 1.00 73.69 155 LEU A N 1
ATOM 1199 C CA . LEU A 1 155 ? 10.017 -7.594 -4.235 1.00 73.69 155 LEU A CA 1
ATOM 1200 C C . LEU A 1 155 ? 9.380 -7.546 -5.625 1.00 73.69 155 LEU A C 1
ATOM 1202 O O . LEU A 1 155 ? 8.203 -7.876 -5.763 1.00 73.69 155 LEU A O 1
ATOM 1206 N N . ILE A 1 156 ? 10.145 -7.179 -6.651 1.00 73.94 156 ILE A N 1
ATOM 1207 C CA . ILE A 1 156 ? 9.666 -7.156 -8.037 1.00 73.94 156 ILE A CA 1
ATOM 1208 C C . ILE A 1 156 ? 9.233 -8.561 -8.475 1.00 73.94 156 ILE A C 1
ATOM 1210 O O . ILE A 1 156 ? 8.134 -8.734 -9.004 1.00 73.94 156 ILE A O 1
ATOM 1214 N N . ASP A 1 157 ? 10.040 -9.580 -8.194 1.00 76.38 157 ASP A N 1
ATOM 1215 C CA . ASP A 1 157 ? 9.730 -10.976 -8.499 1.00 76.38 157 ASP A CA 1
ATOM 1216 C C . ASP A 1 157 ? 8.494 -11.457 -7.723 1.00 76.38 157 ASP A C 1
ATOM 1218 O O . ASP A 1 157 ? 7.626 -12.140 -8.278 1.00 76.38 157 ASP A O 1
ATOM 1222 N N . ALA A 1 158 ? 8.353 -11.061 -6.453 1.00 76.06 158 ALA A N 1
ATOM 1223 C CA . ALA A 1 158 ? 7.152 -11.335 -5.671 1.00 76.06 158 ALA A CA 1
ATOM 1224 C C . ALA A 1 158 ? 5.912 -10.696 -6.322 1.00 76.06 158 ALA A C 1
ATOM 1226 O O . ALA A 1 158 ? 4.929 -11.394 -6.547 1.00 76.06 158 ALA A O 1
ATOM 1227 N N . ILE A 1 159 ? 5.971 -9.423 -6.730 1.00 78.19 159 ILE A N 1
ATOM 1228 C CA . ILE A 1 159 ? 4.870 -8.738 -7.436 1.00 78.19 159 ILE A CA 1
ATOM 1229 C C . ILE A 1 159 ? 4.516 -9.467 -8.742 1.00 78.19 159 ILE A C 1
ATOM 1231 O O . ILE A 1 159 ? 3.340 -9.728 -9.012 1.00 78.19 159 ILE A O 1
ATOM 1235 N N . LYS A 1 160 ? 5.518 -9.844 -9.546 1.00 77.31 160 LYS A N 1
ATOM 1236 C CA . LYS A 1 160 ? 5.317 -10.535 -10.832 1.00 77.31 160 LYS A CA 1
ATOM 1237 C C . LYS A 1 160 ? 4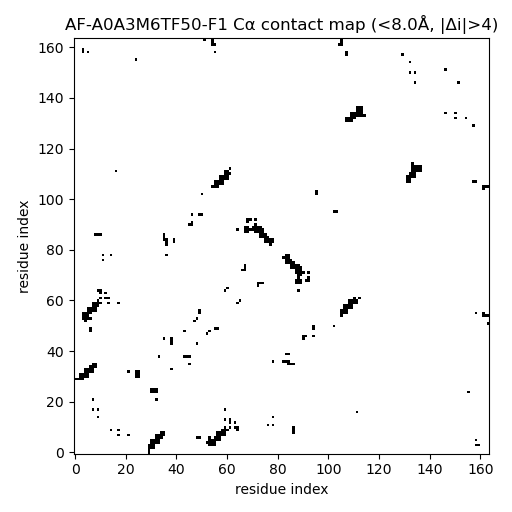.701 -11.929 -10.667 1.00 77.31 160 LYS A C 1
ATOM 1239 O O . LYS A 1 160 ? 3.970 -12.379 -11.550 1.00 77.31 160 LYS A O 1
ATOM 1244 N N . THR A 1 161 ? 4.955 -12.603 -9.544 1.00 77.38 161 THR A N 1
ATOM 1245 C CA . THR A 1 161 ? 4.446 -13.957 -9.258 1.00 77.38 161 THR A CA 1
ATOM 1246 C C . THR A 1 161 ? 3.063 -13.987 -8.600 1.00 77.38 161 THR A C 1
ATOM 1248 O O . THR A 1 161 ? 2.458 -15.061 -8.525 1.00 77.38 161 THR A O 1
ATOM 1251 N N . VAL A 1 162 ? 2.503 -12.843 -8.182 1.00 72.81 162 VAL A N 1
ATOM 1252 C CA . VAL A 1 162 ? 1.111 -12.771 -7.708 1.00 72.81 162 VAL A CA 1
ATOM 1253 C C . VAL A 1 162 ? 0.145 -12.987 -8.880 1.00 72.81 162 VAL A C 1
ATOM 1255 O O . VAL A 1 162 ? 0.074 -12.185 -9.813 1.00 72.81 162 VAL A O 1
ATOM 1258 N N . TYR A 1 163 ? -0.646 -14.061 -8.828 1.00 63.25 163 TYR A N 1
ATOM 1259 C CA . TYR A 1 163 ? -1.725 -14.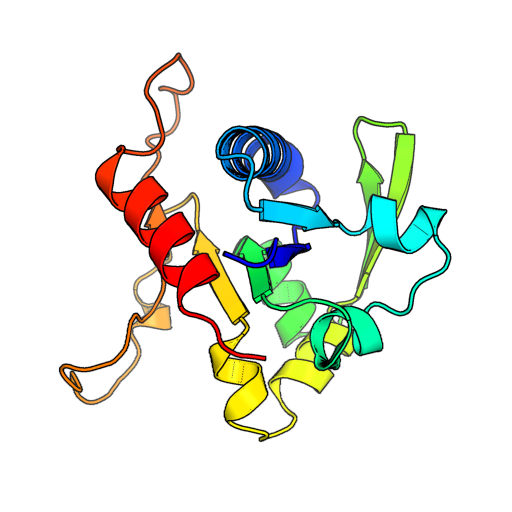337 -9.785 1.00 63.25 163 TYR A CA 1
ATOM 1260 C C . TYR A 1 163 ? -3.056 -13.751 -9.289 1.00 63.25 163 TYR A C 1
ATOM 1262 O O . TYR A 1 163 ? -3.342 -13.813 -8.092 1.00 63.25 163 TYR A O 1
ATOM 1270 N N . LYS A 1 164 ? -3.846 -13.188 -10.214 1.00 57.91 164 LYS A N 1
ATOM 1271 C CA . LYS A 1 164 ? -5.142 -12.551 -9.934 1.00 57.91 164 LYS A CA 1
ATOM 1272 C C . LYS A 1 164 ? -6.237 -13.572 -9.617 1.00 57.91 164 LYS A C 1
ATOM 1274 O O . LYS A 1 164 ? -6.247 -14.647 -10.260 1.00 57.91 164 LYS A O 1
#